Protein AF-A7SPH0-F1 (afdb_monomer)

Foldseek 3Di:
DDDQWDQAPVRDTDGPCQQCVPDQPDPVSSSQQVDPAPPQWDQDPQSHTHGPCQQCVPDQPDPVSPSNPPPDD

Solvent-accessible surface area (backbone atoms only — not comparable to full-atom values): 4494 Å² total; per-residue (Å²): 111,60,101,64,37,40,67,28,86,90,67,50,63,42,52,47,84,42,46,58,60,88,48,69,75,28,96,84,28,40,30,43,74,61,54,74,46,59,97,69,35,42,68,34,95,78,61,45,68,39,49,58,76,45,47,56,62,88,52,77,74,29,92,77,33,59,42,52,70,72,54,82,127

Nearest PDB structures (foldseek):
  8juu-assembly1_B  TM=4.732E-01  e=2.514E-07  Rattus norvegicus
  8yw1-assembly1_C  TM=4.988E-01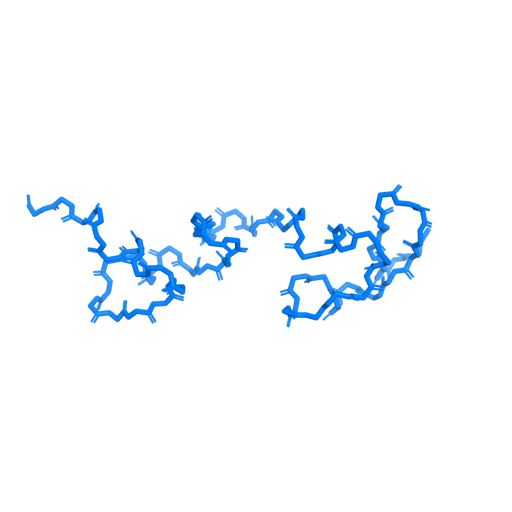  e=1.769E-06  Homo sapiens
  2kri-assembly1_B  TM=9.488E-01  e=1.388E-03  Homo sapiens
  9bde-assembly1_R  TM=4.546E-01  e=2.656E-06  Homo sapiens
  9bdt-assembly1_R  TM=4.588E-01  e=1.244E-05  Homo sapiens

Organism: Nematostella vectensis (NCBI:txid45351)

Structure (mmCIF, N/CA/C/O backbone):
data_AF-A7SPH0-F1
#
_entry.id   AF-A7SPH0-F1
#
loop_
_atom_site.group_PDB
_atom_site.id
_atom_site.type_symbol
_atom_site.label_atom_id
_atom_site.label_alt_id
_atom_site.label_comp_id
_atom_site.label_asym_id
_atom_site.label_entity_id
_atom_site.label_seq_id
_atom_site.pdbx_PDB_ins_code
_atom_site.Cartn_x
_atom_site.Cartn_y
_atom_site.Cartn_z
_atom_site.occupancy
_atom_site.B_iso_or_equiv
_atom_site.auth_seq_id
_atom_site.auth_comp_id
_atom_site.auth_asym_id
_atom_site.auth_atom_id
_atom_site.pdbx_PDB_model_num
ATOM 1 N N . CYS A 1 1 ? 12.355 -0.010 -16.490 1.00 78.62 1 CYS A N 1
ATOM 2 C CA . CYS A 1 1 ? 10.934 -0.389 -16.610 1.00 78.62 1 CYS A CA 1
ATOM 3 C C . CYS A 1 1 ? 10.177 0.716 -17.338 1.00 78.62 1 CYS A C 1
ATOM 5 O O . CYS A 1 1 ? 10.608 1.863 -17.256 1.00 78.62 1 CYS A O 1
ATOM 7 N N . GLY A 1 2 ? 9.134 0.382 -18.101 1.00 85.06 2 GLY A N 1
ATOM 8 C CA . GLY A 1 2 ? 8.328 1.330 -18.874 1.00 85.06 2 GLY A CA 1
ATOM 9 C C . GLY A 1 2 ? 7.185 1.978 -18.083 1.00 85.06 2 GLY A C 1
ATOM 10 O O . GLY A 1 2 ? 6.966 1.701 -16.903 1.00 85.06 2 GLY A O 1
ATOM 11 N N . SER A 1 3 ? 6.428 2.853 -18.750 1.00 74.44 3 SER A N 1
ATOM 12 C CA . SER A 1 3 ? 5.245 3.532 -18.204 1.00 74.44 3 SER A CA 1
ATOM 13 C C . SER A 1 3 ? 4.097 2.538 -17.980 1.00 74.44 3 SER A C 1
ATOM 15 O O . SER A 1 3 ? 3.263 2.333 -18.854 1.00 74.44 3 SER A O 1
ATOM 17 N N . GLY A 1 4 ? 4.075 1.890 -16.815 1.00 80.31 4 GLY A N 1
ATOM 18 C CA . GLY A 1 4 ? 3.098 0.844 -16.471 1.00 80.31 4 GLY A CA 1
ATOM 19 C C . GLY A 1 4 ? 3.704 -0.369 -15.766 1.00 80.31 4 GLY A C 1
ATOM 20 O O . GLY A 1 4 ? 2.982 -1.298 -15.407 1.00 80.31 4 GLY A O 1
ATOM 21 N N . GLU A 1 5 ? 5.016 -0.360 -15.546 1.00 87.62 5 GLU A N 1
ATOM 22 C CA . GLU A 1 5 ? 5.742 -1.431 -14.878 1.00 87.62 5 GLU A CA 1
ATOM 23 C C . GLU A 1 5 ? 6.351 -0.931 -13.563 1.00 87.62 5 GLU A C 1
ATOM 25 O O . GLU A 1 5 ? 6.846 0.195 -13.486 1.00 87.62 5 GLU A O 1
ATOM 30 N N . PHE A 1 6 ? 6.302 -1.767 -12.529 1.00 86.00 6 PHE A N 1
ATOM 31 C CA . PHE A 1 6 ? 6.998 -1.569 -11.264 1.00 86.00 6 PHE A CA 1
ATOM 32 C C . PHE A 1 6 ? 8.364 -2.257 -11.322 1.00 86.00 6 PHE A C 1
ATOM 34 O O . PHE A 1 6 ? 8.488 -3.362 -11.853 1.00 86.00 6 PHE A O 1
ATOM 41 N N . GLN A 1 7 ? 9.395 -1.590 -10.807 1.00 87.69 7 GLN A N 1
ATOM 42 C CA . GLN A 1 7 ? 10.740 -2.146 -10.726 1.00 87.69 7 GLN A CA 1
ATOM 43 C C . GLN A 1 7 ? 10.947 -2.772 -9.347 1.00 87.69 7 GLN A C 1
ATOM 45 O O . GLN A 1 7 ? 11.004 -2.058 -8.353 1.00 87.69 7 GLN A O 1
ATOM 50 N N . CYS A 1 8 ? 11.092 -4.094 -9.308 1.00 86.81 8 CYS A N 1
ATOM 51 C CA . CYS A 1 8 ? 11.549 -4.839 -8.141 1.00 86.81 8 CYS A CA 1
ATOM 52 C C . CYS A 1 8 ? 12.921 -4.336 -7.670 1.00 86.81 8 CYS A C 1
ATOM 54 O O . CYS A 1 8 ? 13.714 -3.844 -8.477 1.00 86.81 8 CYS A O 1
ATOM 56 N N . ASP A 1 9 ? 13.257 -4.581 -6.403 1.00 84.31 9 ASP A N 1
ATOM 57 C CA . ASP A 1 9 ? 14.542 -4.171 -5.816 1.00 84.31 9 ASP A CA 1
ATOM 58 C C . ASP A 1 9 ? 15.729 -4.872 -6.509 1.00 84.31 9 ASP A C 1
ATOM 60 O O . ASP A 1 9 ? 16.740 -4.257 -6.840 1.00 84.31 9 ASP A O 1
ATOM 64 N N . ASN A 1 10 ? 15.532 -6.132 -6.916 1.00 84.44 10 ASN A N 1
ATOM 65 C CA . ASN A 1 10 ? 16.482 -6.899 -7.733 1.00 84.44 10 ASN A CA 1
ATOM 66 C C . ASN A 1 10 ? 16.583 -6.422 -9.208 1.00 84.44 10 ASN A C 1
ATOM 68 O O . ASN A 1 10 ? 17.201 -7.074 -10.047 1.00 84.44 10 ASN A O 1
ATOM 72 N N . GLY A 1 11 ? 15.912 -5.326 -9.579 1.00 85.81 11 GLY A N 1
ATOM 73 C CA . GLY A 1 11 ? 15.945 -4.733 -10.921 1.00 85.81 11 GLY A CA 1
ATOM 74 C C . GLY A 1 11 ? 15.007 -5.366 -11.957 1.00 85.81 11 GLY A C 1
ATOM 75 O O . GLY A 1 11 ? 14.952 -4.892 -13.093 1.00 85.81 11 GLY A O 1
ATOM 76 N N . LYS A 1 12 ? 14.243 -6.405 -11.589 1.00 89.00 12 LYS A N 1
ATOM 77 C CA . LYS A 1 12 ? 13.200 -7.002 -12.444 1.00 89.00 12 LYS A CA 1
ATOM 78 C C . LYS A 1 12 ? 12.040 -6.017 -12.628 1.00 89.00 12 LYS A C 1
ATOM 80 O O . LYS A 1 12 ? 11.647 -5.349 -11.683 1.00 89.00 12 LYS A O 1
ATOM 85 N N . CYS A 1 13 ? 11.466 -5.953 -13.824 1.00 89.56 13 CYS A N 1
ATOM 86 C CA . CYS A 1 13 ? 10.241 -5.197 -14.077 1.00 89.56 13 CYS A CA 1
ATOM 87 C C . CYS A 1 13 ? 9.037 -6.139 -14.050 1.00 89.56 13 CYS A C 1
ATOM 89 O O . CYS A 1 13 ? 9.049 -7.175 -14.717 1.00 89.56 13 CYS A O 1
ATOM 91 N N . ILE A 1 14 ? 8.004 -5.774 -13.304 1.00 87.44 14 ILE A N 1
ATOM 92 C CA . ILE A 1 14 ? 6.700 -6.440 -13.306 1.00 87.44 14 ILE A CA 1
ATOM 93 C C . ILE A 1 14 ? 5.628 -5.435 -13.717 1.00 87.44 14 ILE A C 1
ATOM 95 O O . ILE A 1 14 ? 5.863 -4.230 -13.716 1.00 87.44 14 ILE A O 1
ATOM 99 N N . ARG A 1 15 ? 4.431 -5.895 -14.076 1.00 86.88 15 ARG A N 1
ATOM 100 C CA . ARG A 1 15 ? 3.324 -4.970 -14.352 1.00 86.88 15 ARG A CA 1
ATOM 101 C C . ARG A 1 15 ? 2.885 -4.293 -13.058 1.00 86.88 15 ARG A C 1
ATOM 103 O O . ARG A 1 15 ? 2.843 -4.945 -12.027 1.00 86.88 15 ARG A O 1
ATOM 110 N N . LYS A 1 16 ? 2.468 -3.026 -13.121 1.00 81.19 16 LYS A N 1
ATOM 111 C CA . LYS A 1 16 ? 1.888 -2.323 -11.960 1.00 81.19 16 LYS A CA 1
ATOM 112 C C . LYS A 1 16 ? 0.666 -3.018 -11.354 1.00 81.19 16 LYS A C 1
ATOM 114 O O 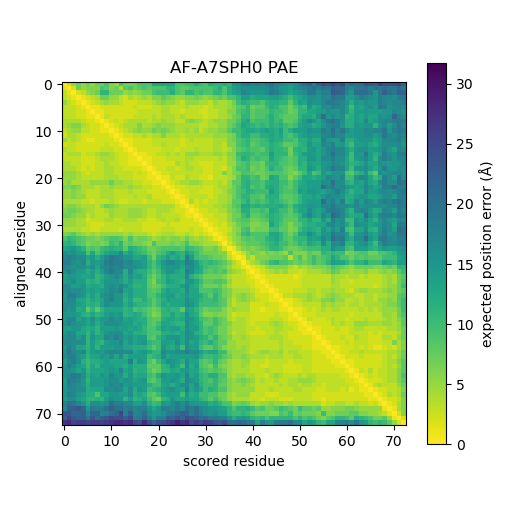. LYS 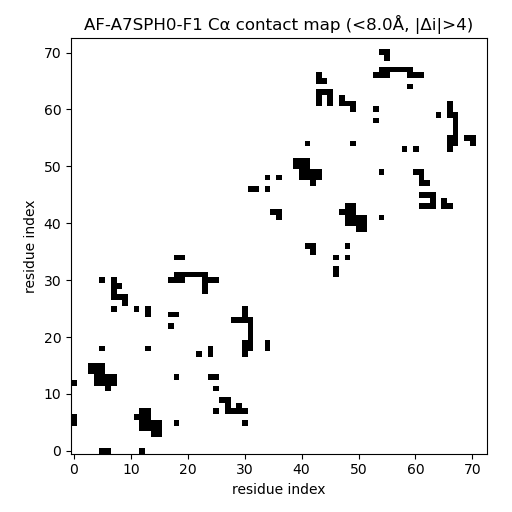A 1 16 ? 0.394 -2.808 -10.188 1.00 81.19 16 LYS A O 1
ATOM 119 N N . ASN A 1 17 ? -0.056 -3.821 -12.134 1.00 81.88 17 ASN A N 1
ATOM 120 C CA . ASN A 1 17 ? -1.187 -4.608 -11.631 1.00 81.88 17 ASN A CA 1
ATOM 121 C C . ASN A 1 17 ? -0.755 -5.833 -10.811 1.00 81.88 17 ASN A C 1
ATOM 123 O O . ASN A 1 17 ? -1.612 -6.500 -10.269 1.00 81.88 17 ASN A O 1
ATOM 127 N N . LEU A 1 18 ? 0.537 -6.166 -10.807 1.00 82.56 18 LEU A N 1
ATOM 128 C CA . LEU A 1 18 ? 1.124 -7.229 -9.986 1.00 82.56 18 LEU A CA 1
ATOM 129 C C . LEU A 1 18 ? 1.872 -6.642 -8.783 1.00 82.56 18 LEU A C 1
ATOM 131 O O . LEU A 1 18 ? 2.634 -7.339 -8.139 1.00 82.56 18 LEU A O 1
ATOM 135 N N . TYR A 1 19 ? 1.763 -5.333 -8.565 1.00 82.44 19 TYR A N 1
ATOM 136 C CA . TYR A 1 19 ? 2.341 -4.677 -7.406 1.00 82.44 19 TYR A CA 1
ATOM 137 C C . TYR A 1 19 ? 1.259 -4.600 -6.336 1.00 82.44 19 TYR A C 1
ATOM 139 O O . TYR A 1 19 ? 0.236 -3.954 -6.581 1.00 82.44 19 TYR A O 1
ATOM 147 N N . CYS A 1 20 ? 1.495 -5.223 -5.183 1.00 76.31 20 CYS A N 1
ATOM 148 C CA . CYS A 1 20 ? 0.537 -5.322 -4.083 1.00 76.31 20 CYS A CA 1
ATOM 149 C C . CYS A 1 20 ? -0.749 -6.063 -4.455 1.00 76.31 20 CYS A C 1
ATOM 151 O O . CYS A 1 20 ? -1.839 -5.632 -4.076 1.00 76.31 20 CYS A O 1
ATOM 153 N N . ASP A 1 21 ? -0.631 -7.135 -5.238 1.00 78.50 21 ASP A N 1
ATOM 154 C CA . ASP A 1 21 ? -1.774 -7.947 -5.686 1.00 78.50 21 ASP A CA 1
ATOM 155 C C . ASP A 1 21 ? -1.948 -9.231 -4.851 1.00 78.50 21 ASP A C 1
ATOM 157 O O . ASP A 1 21 ? -2.845 -10.033 -5.102 1.00 78.50 21 ASP A O 1
ATOM 161 N N . GLY A 1 22 ? -1.103 -9.443 -3.839 1.00 73.75 22 GLY A N 1
ATOM 162 C CA . GLY A 1 22 ? -1.070 -10.654 -3.020 1.00 73.75 22 GLY A CA 1
ATOM 163 C C . GLY A 1 22 ? -0.271 -11.804 -3.643 1.00 73.75 22 GLY A C 1
ATOM 164 O O . GLY A 1 22 ? -0.188 -12.878 -3.043 1.00 73.75 22 GLY A O 1
ATOM 165 N N . ASP A 1 23 ? 0.320 -11.601 -4.826 1.00 79.94 23 ASP A N 1
ATOM 166 C CA . ASP A 1 23 ? 1.170 -12.572 -5.521 1.00 79.94 23 ASP A CA 1
ATOM 167 C C . ASP A 1 23 ? 2.600 -12.043 -5.637 1.00 79.94 23 ASP A C 1
ATOM 169 O O . ASP A 1 23 ? 2.834 -10.938 -6.115 1.00 79.94 23 ASP A O 1
ATOM 173 N N . PHE A 1 24 ? 3.573 -12.854 -5.225 1.00 82.12 24 PHE A N 1
ATOM 174 C CA . PHE A 1 24 ? 4.989 -12.505 -5.311 1.00 82.12 24 PHE A CA 1
ATOM 175 C C . PHE A 1 24 ? 5.492 -12.612 -6.762 1.00 82.12 24 PHE A C 1
ATOM 177 O O . PHE A 1 24 ? 6.138 -13.590 -7.157 1.00 82.12 24 PHE A O 1
ATOM 184 N N . ALA A 1 25 ? 5.233 -11.589 -7.574 1.00 84.56 25 ALA A N 1
ATOM 185 C CA . ALA A 1 25 ? 5.727 -11.491 -8.941 1.00 84.56 25 ALA A CA 1
ATOM 186 C C . ALA A 1 25 ? 7.212 -11.080 -8.997 1.00 84.56 25 ALA A C 1
ATOM 188 O O . ALA A 1 25 ? 7.927 -11.445 -9.953 1.00 84.56 25 ALA A O 1
ATOM 189 N N . CYS A 1 26 ? 7.732 -10.366 -7.994 1.00 85.56 26 CYS A N 1
ATOM 190 C CA . CYS A 1 26 ? 9.172 -10.203 -7.807 1.00 85.56 26 CYS A CA 1
ATOM 191 C C . CYS A 1 26 ? 9.782 -11.462 -7.180 1.00 85.56 26 CYS A C 1
ATOM 193 O O . CYS A 1 26 ? 9.278 -12.010 -6.212 1.00 85.56 26 CYS A O 1
ATOM 195 N N . VAL A 1 27 ? 10.951 -11.878 -7.684 1.00 83.88 27 VAL A N 1
ATOM 196 C CA . VAL A 1 27 ? 11.717 -13.014 -7.118 1.00 83.88 27 VAL A CA 1
ATOM 197 C C . VAL A 1 27 ? 12.086 -12.784 -5.650 1.00 83.88 27 VAL A C 1
ATOM 199 O O . VAL A 1 27 ? 12.158 -13.726 -4.873 1.00 83.88 27 VAL A O 1
ATOM 202 N N . ASP A 1 28 ? 12.328 -11.526 -5.302 1.00 81.12 28 ASP A N 1
ATOM 203 C CA . ASP A 1 28 ? 12.657 -11.076 -3.951 1.00 81.12 28 ASP A CA 1
ATOM 204 C C . ASP A 1 28 ? 11.398 -10.699 -3.141 1.00 81.12 28 ASP A C 1
ATOM 206 O O . ASP A 1 28 ? 11.475 -10.302 -1.987 1.00 81.12 28 ASP A O 1
ATOM 210 N N . GLY A 1 29 ? 10.217 -10.794 -3.760 1.00 79.00 29 GLY A N 1
ATOM 211 C CA . GLY A 1 29 ? 8.946 -10.385 -3.175 1.00 79.00 29 GLY A CA 1
ATOM 212 C C . GLY A 1 29 ? 8.833 -8.893 -2.873 1.00 79.00 29 GLY A C 1
ATOM 213 O O . GLY A 1 29 ? 7.994 -8.482 -2.074 1.00 79.00 29 GLY A O 1
ATOM 214 N N . SER A 1 30 ? 9.693 -8.070 -3.480 1.00 82.44 30 SER A N 1
ATOM 215 C CA . SER A 1 30 ? 9.737 -6.616 -3.286 1.00 82.44 30 SER A CA 1
ATOM 216 C C . SER A 1 30 ? 8.429 -5.917 -3.673 1.00 82.44 30 SER A C 1
ATOM 218 O O . SER A 1 30 ? 8.142 -4.832 -3.184 1.00 82.44 30 SER A O 1
ATOM 220 N N . ASP A 1 31 ? 7.658 -6.517 -4.571 1.00 81.56 31 ASP A N 1
ATOM 221 C CA . ASP A 1 31 ? 6.346 -6.045 -4.998 1.00 81.56 31 ASP A CA 1
ATOM 222 C C . ASP A 1 31 ? 5.256 -6.178 -3.944 1.00 81.56 31 ASP A C 1
ATOM 224 O O . ASP A 1 31 ? 4.361 -5.347 -3.928 1.00 81.56 31 ASP A O 1
ATOM 228 N N . GLU A 1 32 ? 5.380 -7.149 -3.044 1.00 81.31 32 GLU A N 1
ATOM 229 C CA . GLU A 1 32 ? 4.421 -7.390 -1.960 1.00 81.31 32 GLU A CA 1
ATOM 230 C C . GLU A 1 32 ? 4.953 -6.914 -0.599 1.00 81.31 32 GLU A C 1
ATOM 232 O O . GLU A 1 32 ? 4.201 -6.555 0.301 1.00 81.31 32 GLU A O 1
ATOM 237 N N . THR A 1 33 ? 6.276 -6.866 -0.425 1.00 73.31 33 THR A N 1
ATOM 238 C CA . THR A 1 33 ? 6.912 -6.425 0.832 1.00 73.31 33 THR A CA 1
ATOM 239 C C . THR A 1 33 ? 7.140 -4.920 0.901 1.00 73.31 33 THR A C 1
ATOM 241 O O . THR A 1 33 ? 7.252 -4.363 1.994 1.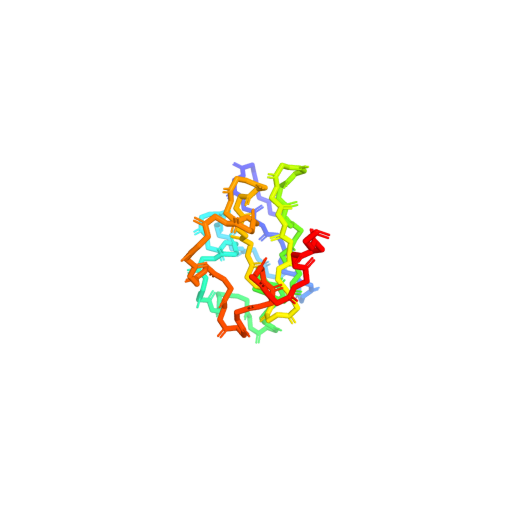00 73.31 33 THR A O 1
ATOM 244 N N . ARG A 1 34 ? 7.204 -4.243 -0.251 1.00 69.56 34 ARG A N 1
ATOM 245 C CA . ARG A 1 34 ? 7.386 -2.790 -0.347 1.00 69.56 34 ARG A CA 1
ATOM 246 C C . ARG A 1 34 ? 6.134 -2.111 -0.877 1.00 69.56 34 ARG A C 1
ATOM 248 O O . ARG A 1 34 ? 6.231 -1.163 -1.654 1.00 69.56 34 ARG A O 1
ATOM 255 N N . CYS A 1 35 ? 4.976 -2.604 -0.458 1.00 70.50 35 CYS A N 1
ATOM 256 C CA . CYS A 1 35 ? 3.699 -1.965 -0.706 1.00 70.50 35 CYS A CA 1
ATOM 257 C C . CYS A 1 35 ? 3.611 -0.643 0.045 1.00 70.50 35 CYS A C 1
ATOM 259 O O . CYS A 1 35 ? 3.280 -0.586 1.228 1.00 70.50 35 CYS A O 1
ATOM 261 N N . GLU A 1 36 ? 3.921 0.446 -0.654 1.00 69.06 36 GLU A N 1
ATOM 262 C CA . GLU A 1 36 ? 3.525 1.767 -0.204 1.00 69.06 36 GLU A CA 1
ATOM 263 C C . GLU A 1 36 ? 2.029 1.874 -0.476 1.00 69.06 36 GLU A C 1
ATOM 265 O O . GLU A 1 36 ? 1.603 2.077 -1.617 1.00 69.06 36 GLU A O 1
ATOM 270 N N . CYS A 1 37 ? 1.217 1.683 0.567 1.00 69.62 37 CYS A N 1
ATOM 271 C CA . CYS A 1 37 ? -0.211 1.913 0.440 1.00 69.62 37 CYS A CA 1
ATOM 272 C C . CYS A 1 37 ? -0.427 3.328 -0.119 1.00 69.62 37 CYS A C 1
ATOM 274 O O . CYS A 1 37 ? 0.216 4.279 0.345 1.00 69.62 37 CYS A O 1
ATOM 276 N N . PRO A 1 38 ? -1.307 3.503 -1.121 1.00 67.62 38 PRO A N 1
ATOM 277 C CA . PRO A 1 38 ? -1.614 4.832 -1.629 1.00 67.62 38 PRO A CA 1
ATOM 278 C C . PRO A 1 38 ? -2.077 5.708 -0.462 1.00 67.62 38 PRO A C 1
ATOM 280 O O . PRO A 1 38 ? -2.678 5.205 0.480 1.00 67.62 38 PRO A O 1
ATOM 283 N N . SER A 1 39 ? -1.824 7.019 -0.513 1.00 63.19 39 SER A N 1
ATOM 284 C CA . SER A 1 39 ? -1.912 7.928 0.648 1.00 63.19 39 SER A CA 1
ATOM 285 C C . SER A 1 39 ? -3.257 7.977 1.402 1.00 63.19 39 SER A C 1
ATOM 287 O O . SER A 1 39 ? -3.341 8.638 2.429 1.00 63.19 39 SER A O 1
ATOM 289 N N . ASN A 1 40 ? -4.302 7.302 0.911 1.00 68.75 40 ASN A N 1
ATOM 290 C CA . ASN A 1 40 ? -5.617 7.169 1.550 1.00 68.75 40 ASN A CA 1
ATOM 291 C C . ASN A 1 40 ? -5.899 5.756 2.106 1.00 68.75 40 ASN A C 1
ATOM 293 O O . ASN A 1 40 ? -7.034 5.448 2.478 1.00 68.75 40 ASN A O 1
ATOM 297 N N . MET A 1 41 ? -4.893 4.887 2.127 1.00 81.06 41 MET A N 1
ATOM 298 C CA . MET A 1 41 ? -4.974 3.521 2.626 1.00 81.06 41 MET A CA 1
ATOM 299 C C . MET A 1 41 ? -4.058 3.349 3.840 1.00 81.06 41 MET A C 1
ATOM 301 O O . MET A 1 41 ? -2.982 3.938 3.932 1.00 81.06 41 MET A O 1
ATOM 305 N N . PHE A 1 42 ? -4.521 2.548 4.786 1.00 81.81 42 PHE A N 1
ATOM 306 C CA . PHE A 1 42 ? -3.806 2.138 5.974 1.00 81.81 42 PHE A CA 1
ATOM 307 C C . PHE A 1 42 ? -3.060 0.833 5.699 1.00 81.81 42 PHE A C 1
ATOM 309 O O . PHE A 1 42 ? -3.657 -0.144 5.250 1.00 81.81 42 PHE A O 1
ATOM 316 N N . LEU A 1 43 ? -1.757 0.828 5.987 1.00 80.44 43 LEU A N 1
ATOM 317 C CA . LEU A 1 43 ? -0.938 -0.377 5.944 1.00 80.44 43 LEU A CA 1
ATOM 318 C C . LEU A 1 43 ? -1.127 -1.155 7.245 1.00 80.44 43 LEU A C 1
ATOM 320 O O . LEU A 1 43 ? -0.647 -0.753 8.308 1.00 80.44 43 LEU A O 1
ATOM 324 N N . CYS A 1 44 ? -1.801 -2.291 7.149 1.00 81.56 44 CYS A N 1
ATOM 325 C CA . CYS A 1 44 ? -1.855 -3.278 8.203 1.00 81.56 44 CYS A CA 1
ATOM 326 C C . CYS A 1 44 ? -0.427 -3.716 8.576 1.00 81.56 44 CYS A C 1
ATOM 328 O O . CYS A 1 44 ? 0.391 -3.974 7.694 1.00 81.56 44 CYS A O 1
ATOM 330 N N . PRO A 1 45 ? -0.135 -3.939 9.867 1.00 76.81 45 PRO A N 1
ATOM 331 C CA . PRO A 1 45 ? 1.088 -4.605 10.326 1.00 76.81 45 PRO A CA 1
ATOM 332 C C . PRO A 1 45 ? 1.373 -5.953 9.645 1.00 76.81 45 PRO A C 1
ATOM 334 O O . PRO A 1 45 ? 2.512 -6.405 9.622 1.00 76.81 45 PRO A O 1
ATOM 337 N N . SER A 1 46 ? 0.336 -6.599 9.108 1.00 73.69 46 SER A N 1
ATOM 338 C CA . SER A 1 46 ? 0.425 -7.837 8.332 1.00 73.69 46 SER A CA 1
ATOM 339 C C . SER A 1 46 ? 0.953 -7.645 6.902 1.00 73.69 46 SER A C 1
ATOM 341 O O . SER A 1 46 ? 1.209 -8.644 6.243 1.00 73.69 46 SER A O 1
ATOM 343 N N . GLY A 1 47 ? 1.099 -6.403 6.425 1.00 73.75 47 GLY A N 1
ATOM 344 C CA . GLY A 1 47 ? 1.507 -6.064 5.055 1.00 73.75 47 GLY A CA 1
ATOM 345 C C . GLY A 1 47 ? 0.356 -5.686 4.115 1.00 73.75 47 GLY A C 1
ATOM 346 O O . GLY A 1 47 ? 0.606 -5.264 2.994 1.00 73.75 47 GLY A O 1
ATOM 347 N N . GLU A 1 48 ? -0.895 -5.798 4.562 1.00 77.69 48 GLU A N 1
ATOM 348 C CA . GLU A 1 48 ? -2.075 -5.544 3.722 1.00 77.69 48 GLU A CA 1
ATOM 349 C C . GLU A 1 48 ? -2.442 -4.059 3.690 1.00 77.69 48 GLU A C 1
ATOM 351 O O . GLU A 1 48 ? -2.345 -3.373 4.705 1.00 77.69 48 GLU A O 1
ATOM 356 N N . CYS A 1 49 ? -2.918 -3.558 2.553 1.00 79.25 49 CYS A N 1
ATOM 357 C CA . CYS A 1 49 ? -3.433 -2.196 2.443 1.00 79.25 49 CYS A CA 1
ATOM 358 C C . CYS A 1 49 ? -4.957 -2.202 2.498 1.00 79.25 49 CYS A C 1
ATOM 360 O O . CYS A 1 49 ? -5.613 -2.730 1.603 1.00 79.25 49 CYS A O 1
ATOM 362 N N . ILE A 1 50 ? -5.522 -1.534 3.495 1.00 82.81 50 ILE A N 1
ATOM 363 C CA . ILE A 1 50 ? -6.970 -1.337 3.620 1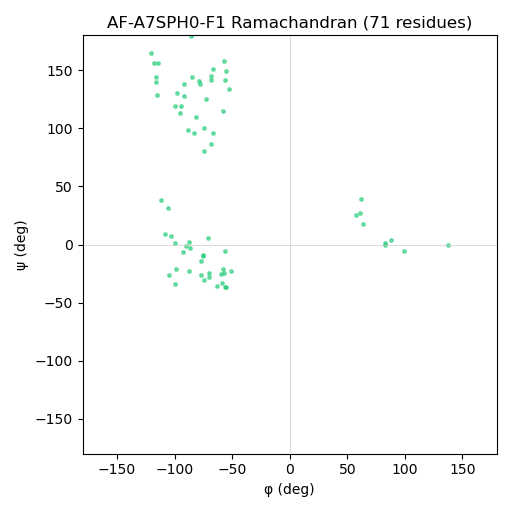.00 82.81 50 ILE A CA 1
ATOM 364 C C . ILE A 1 50 ? -7.297 0.147 3.467 1.00 82.81 50 ILE A C 1
ATOM 366 O O . ILE A 1 50 ? -6.448 1.006 3.681 1.00 82.81 50 ILE A O 1
ATOM 370 N N . MET A 1 51 ? -8.511 0.507 3.074 1.00 83.88 51 MET A N 1
ATOM 371 C CA . MET A 1 51 ? -8.930 1.908 3.047 1.00 83.88 51 MET A CA 1
ATOM 372 C C . MET A 1 51 ? -9.002 2.484 4.461 1.00 83.88 51 MET A C 1
ATOM 374 O O . MET A 1 51 ? -9.345 1.788 5.409 1.00 83.88 51 MET A O 1
ATOM 378 N N . GLY A 1 52 ? -8.788 3.794 4.609 1.00 80.88 52 GLY A N 1
ATOM 379 C CA . GLY A 1 52 ? -9.020 4.459 5.896 1.00 80.88 52 GLY A CA 1
ATOM 380 C C . GLY A 1 52 ? -10.458 4.309 6.426 1.00 80.88 52 GLY A C 1
ATOM 381 O O . GLY A 1 52 ? -10.678 4.432 7.622 1.00 80.88 52 GLY A O 1
ATOM 382 N N . THR A 1 53 ? -11.432 4.004 5.559 1.00 84.38 53 THR A N 1
ATOM 383 C CA . THR A 1 53 ? -12.822 3.688 5.940 1.00 84.38 53 THR A CA 1
ATOM 384 C C . THR A 1 53 ? -13.017 2.277 6.495 1.00 84.38 53 THR A C 1
ATOM 386 O O . THR A 1 53 ? -14.088 2.008 7.019 1.00 84.38 53 THR A O 1
ATOM 389 N N . GLN A 1 54 ? -12.036 1.390 6.315 1.00 87.69 54 GLN A N 1
ATOM 390 C CA . GLN A 1 54 ? -11.999 0.019 6.845 1.00 87.69 54 GLN A CA 1
ATOM 391 C C . GLN A 1 54 ? -11.281 -0.046 8.202 1.00 87.69 54 GLN A C 1
ATOM 393 O O . GLN A 1 54 ? -11.248 -1.079 8.849 1.00 87.69 54 GLN A O 1
ATOM 398 N N . LEU A 1 55 ? -10.692 1.062 8.659 1.00 87.50 55 LEU A N 1
ATOM 399 C CA . LEU A 1 55 ? -10.255 1.170 10.045 1.00 87.50 55 LEU A CA 1
ATOM 400 C C . LEU A 1 55 ? -11.484 1.329 10.932 1.00 87.50 55 LEU A C 1
ATOM 402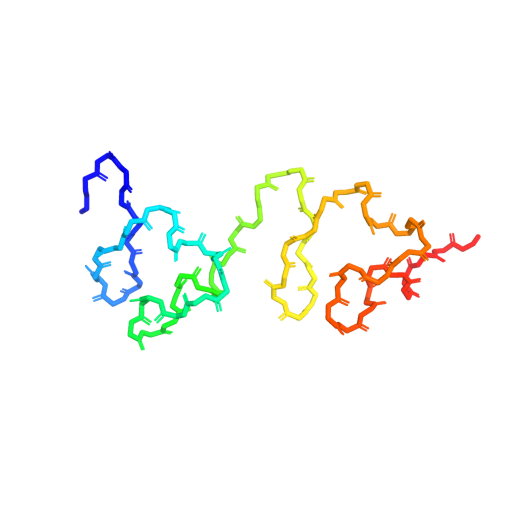 O O . LEU A 1 55 ? -12.236 2.292 10.751 1.00 87.50 55 LEU A O 1
ATOM 406 N N . CYS A 1 56 ? -11.626 0.463 11.933 1.00 88.06 56 CYS A N 1
ATOM 407 C CA . CYS A 1 56 ? -12.702 0.536 12.915 1.00 88.06 56 CYS A CA 1
ATOM 408 C C . CYS A 1 56 ? -14.120 0.407 12.336 1.00 88.06 56 CYS A C 1
ATOM 410 O O . CYS A 1 56 ? -15.065 0.982 12.893 1.00 88.06 56 CYS A O 1
ATOM 412 N N . ASP A 1 57 ? -14.297 -0.276 11.208 1.00 89.62 57 ASP A N 1
ATOM 413 C CA . ASP A 1 57 ? -15.603 -0.364 10.546 1.00 89.62 57 ASP A CA 1
ATOM 414 C C . ASP A 1 57 ? -16.474 -1.513 11.094 1.00 89.62 57 ASP A C 1
ATOM 416 O O . ASP A 1 57 ? -17.639 -1.662 10.707 1.00 89.62 57 ASP A O 1
ATOM 420 N N . GLY A 1 58 ? -15.945 -2.304 12.032 1.00 85.88 58 GLY A N 1
ATOM 421 C CA . GLY A 1 58 ? -16.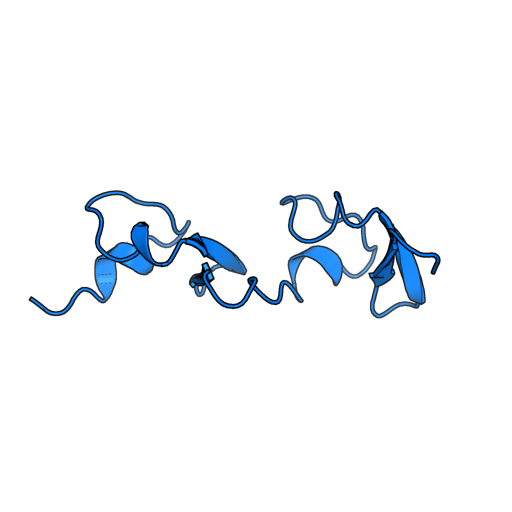602 -3.485 12.582 1.00 85.88 58 GLY A CA 1
ATOM 422 C C . GLY A 1 58 ? -16.333 -4.761 11.784 1.00 85.88 58 GLY A C 1
ATOM 423 O O . GLY A 1 58 ? -16.928 -5.800 12.105 1.00 85.88 58 GLY A O 1
ATOM 424 N N . LYS A 1 59 ? -15.490 -4.719 10.746 1.00 86.81 59 LYS A N 1
ATOM 425 C CA . LYS A 1 59 ? -15.088 -5.878 9.947 1.00 86.81 59 LYS A CA 1
ATOM 426 C C . LYS A 1 59 ? -13.596 -6.115 10.056 1.00 86.81 59 LYS A C 1
ATOM 428 O O . LYS A 1 59 ? -12.807 -5.256 10.395 1.00 86.81 59 LYS A O 1
ATOM 433 N N . LYS A 1 60 ? -13.221 -7.365 9.803 1.00 88.50 60 LYS A N 1
ATOM 434 C CA . LYS A 1 60 ? -11.824 -7.761 9.723 1.00 88.50 60 LYS A CA 1
ATOM 435 C C . LYS A 1 60 ? -11.350 -7.571 8.288 1.00 88.50 60 LYS A C 1
ATOM 437 O O . LYS A 1 60 ? -11.569 -8.462 7.467 1.00 88.50 60 LYS A O 1
ATOM 442 N N . ASP A 1 61 ? -10.683 -6.459 8.033 1.00 87.50 61 ASP A N 1
ATOM 443 C CA . ASP A 1 61 ? -10.029 -6.156 6.767 1.00 87.50 61 ASP A CA 1
ATOM 444 C C . ASP A 1 61 ? -8.520 -6.434 6.834 1.00 87.50 61 ASP A C 1
ATOM 446 O O . ASP A 1 61 ? -7.954 -6.940 5.868 1.00 87.50 61 ASP A O 1
ATOM 450 N N . CYS A 1 62 ? -7.861 -6.233 7.983 1.00 86.00 62 CYS A N 1
ATOM 451 C CA . CYS A 1 62 ? -6.495 -6.736 8.167 1.00 86.00 62 CYS A CA 1
ATOM 452 C C . CYS A 1 62 ? -6.483 -8.241 8.481 1.00 86.00 62 CYS A C 1
ATOM 454 O O . CYS A 1 62 ? -7.226 -8.730 9.340 1.00 86.00 62 CYS A O 1
ATOM 456 N N . THR A 1 63 ? -5.513 -8.976 7.925 1.00 84.38 63 THR A N 1
ATOM 457 C CA . THR A 1 63 ? -5.286 -10.394 8.264 1.00 84.38 63 THR A CA 1
ATOM 458 C C . THR A 1 63 ? -5.060 -10.638 9.772 1.00 84.38 63 THR A C 1
ATOM 460 O O . THR A 1 63 ? -5.592 -11.615 10.313 1.00 84.38 63 THR A O 1
ATOM 463 N N . ASP A 1 64 ? -4.374 -9.739 10.494 1.00 82.94 64 ASP A N 1
ATOM 464 C CA . ASP A 1 64 ? -4.233 -9.809 11.965 1.00 82.94 64 ASP A CA 1
ATOM 465 C C . ASP A 1 64 ? -5.379 -9.123 12.742 1.00 82.94 64 ASP A C 1
ATOM 467 O O . ASP A 1 64 ? -5.375 -9.100 13.972 1.00 82.94 64 ASP A O 1
ATOM 471 N N . ASN A 1 65 ? -6.393 -8.585 12.059 1.00 85.75 65 ASN A N 1
ATOM 472 C CA . ASN A 1 65 ? -7.483 -7.800 12.656 1.00 85.75 65 ASN A CA 1
ATOM 473 C C . ASN A 1 65 ? -7.001 -6.559 13.440 1.00 85.75 65 ASN A C 1
ATOM 475 O O . ASN A 1 65 ? -7.614 -6.108 14.405 1.00 85.75 65 ASN A O 1
ATOM 479 N N . THR A 1 66 ? -5.830 -6.046 13.079 1.00 86.94 66 THR A N 1
ATOM 480 C CA . THR A 1 66 ? -5.188 -4.888 13.709 1.00 86.94 66 THR A CA 1
ATOM 481 C C . THR A 1 66 ? -5.900 -3.574 13.419 1.00 86.94 66 THR A C 1
ATOM 483 O O . THR A 1 66 ? -5.829 -2.666 14.245 1.00 86.94 66 THR A O 1
ATOM 486 N N . ASP A 1 67 ? -6.629 -3.517 12.310 1.00 87.50 67 ASP A N 1
ATOM 487 C CA . ASP A 1 67 ? -7.600 -2.484 11.954 1.00 87.50 67 ASP A CA 1
ATOM 488 C C . ASP A 1 67 ? -8.693 -2.276 13.006 1.00 87.50 67 ASP A C 1
ATOM 490 O O . ASP A 1 67 ? -9.051 -1.137 13.29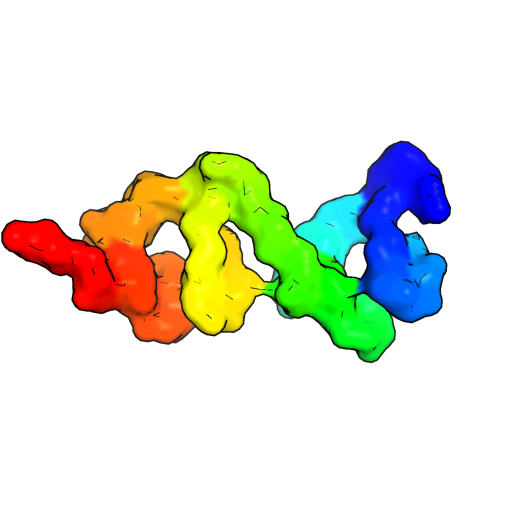0 1.00 87.50 67 ASP A O 1
ATOM 494 N N . GLU A 1 68 ? -9.148 -3.349 13.654 1.00 90.88 68 GLU A N 1
ATOM 495 C CA . GLU A 1 68 ? -10.222 -3.289 14.657 1.00 90.88 68 GLU A CA 1
ATOM 496 C C . GLU A 1 68 ? -9.702 -3.267 16.102 1.00 90.88 68 GLU A C 1
ATOM 498 O O . GLU A 1 68 ? -10.396 -2.847 17.031 1.00 90.88 68 GLU A O 1
ATOM 503 N N . LYS A 1 69 ? -8.465 -3.726 16.329 1.00 84.00 69 LYS A N 1
ATOM 504 C CA . LYS A 1 69 ? -7.881 -3.858 17.678 1.00 84.00 69 LYS A CA 1
ATOM 505 C C . LYS A 1 69 ? -7.476 -2.528 18.310 1.00 84.00 69 LYS A C 1
ATOM 507 O O . LYS A 1 69 ? -7.481 -2.427 19.535 1.00 84.00 69 LYS A O 1
ATOM 512 N N . ASN A 1 70 ? -7.089 -1.531 17.513 1.00 72.44 70 ASN A N 1
ATOM 513 C CA . ASN A 1 70 ? -6.634 -0.229 18.017 1.00 72.44 70 ASN A CA 1
ATOM 514 C C . ASN A 1 70 ? -7.682 0.871 17.823 1.00 72.44 70 ASN A C 1
ATOM 516 O O . ASN A 1 70 ? -7.354 2.042 17.634 1.00 72.44 70 ASN A O 1
ATOM 520 N N . CYS A 1 71 ? -8.957 0.488 17.869 1.00 80.62 71 CYS A N 1
ATOM 521 C CA . CYS A 1 71 ? -10.025 1.457 17.883 1.00 80.62 71 CYS A CA 1
ATOM 522 C C . CYS A 1 71 ? -10.264 1.962 19.305 1.00 80.62 71 CYS A C 1
ATOM 524 O O . CYS A 1 71 ? -10.929 1.310 20.115 1.00 80.62 71 CYS A O 1
ATOM 526 N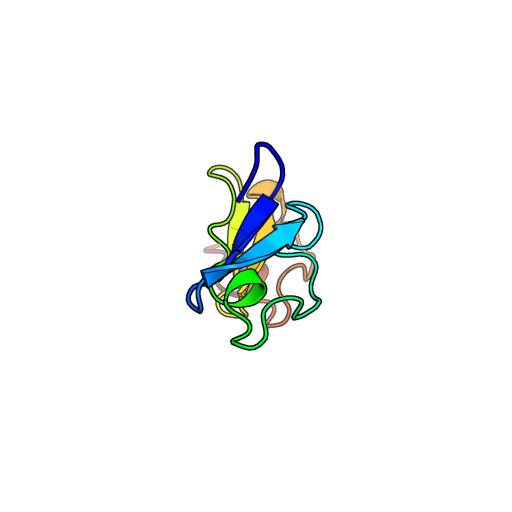 N . GLY A 1 72 ? -9.660 3.105 19.633 1.00 67.62 72 GLY A N 1
ATOM 527 C CA . GLY A 1 72 ? -9.917 3.797 20.891 1.00 67.62 72 GLY A CA 1
ATOM 528 C C . GLY A 1 72 ? -11.405 4.122 21.003 1.00 67.62 72 GLY A C 1
ATOM 529 O O . GLY A 1 72 ? -11.932 4.874 20.186 1.00 67.62 72 GLY A O 1
ATOM 530 N N . LYS A 1 73 ? -12.077 3.512 21.981 1.00 54.28 73 LYS A N 1
ATOM 531 C CA . LYS A 1 73 ? -13.452 3.858 22.347 1.00 54.28 73 LYS A CA 1
ATOM 532 C C . LYS A 1 73 ? -13.546 5.232 22.992 1.00 54.28 73 LYS A C 1
ATOM 534 O O . LYS A 1 73 ? -12.602 5.596 23.730 1.00 54.28 73 LYS A O 1
#

Secondary structure (DSSP, 8-state):
--TTEEE-TTS-EEEGGGSSSSS--STT-HHHHT----TTEEE-TTS-EEEGGGTTSSS--STT-HHHHT---

pLDDT: mean 80.91, std 6.99, range [54.28, 90.88]

Mean predicted aligned error: 8.77 Å

InterPro domains:
  IPR002172 Low-density lipoprotein (LDL) receptor class A repeat [PF00057] (1-35)
  IPR002172 Low-density lipoprotein (LDL) receptor class A repeat [PF00057] (36-71)
  IPR002172 Low-density lipoprotein (LDL) receptor class A repeat [PR00261] (11-32)
  IPR002172 Low-density lipoprotein (LDL) receptor class A repeat [PR00261] (47-68)
  IPR002172 Low-density lipoprotein (LDL) receptor class A repeat [PS50068] (1-36)
  IPR002172 Low-density lipoprotein (LDL) receptor class A repeat [PS50068] (36-72)
  IPR002172 Low-density lipoprotein (LDL) receptor class A repeat [SM00192] (1-35)
  IPR002172 Low-density lipoprotein (LDL) receptor class A repeat [SM00192] (36-73)
  IPR002172 Low-density lipoprotein (LDL) receptor class A repeat [cd00112] (1-35)
  IPR002172 Low-density lipoprotein (LDL) receptor class A repeat [cd00112] (37-71)
  IPR023415 Low-density lipoprotein (LDL) receptor class A, conserved site [PS01209] (49-71)
  IPR036055 LDL receptor-like superfamily [G3DSA:4.10.400.10] (1-37)
  IPR036055 LDL receptor-like superfamily [G3DSA:4.10.400.10] (38-73)
  IPR036055 LDL receptor-like superfamily [SSF57424] (1-37)
  IPR036055 LDL receptor-like superfamily [SSF57424] (35-71)
  IPR051221 Low-density lipoprotein receptor-related [PTHR22722] (1-72)

Sequence (73 aa):
CGSGEFQCDNGKCIRKNLYCDGDFACVDGSDETRCECPSNMFLCPSGECIMGTQLCDGKKDCTDNTDEKNCGK

Radius of gyration: 14.12 Å; Cα contacts (8 Å, |Δi|>4): 110; chains: 1; bounding box: 33×21×41 Å